Protein AF-A0A842RNV4-F1 (afdb_monomer)

Sequence (111 aa):
MTNVLFSVIFYFFVAELLRGILLQAFFWGLIDGLIGLFTYLRKKAFNLEKIKKILLINTYLDVVYVIIGIVLILIGFNLFLTGNGYGIIIQGLFLFVVDLLHYRHIKKSLI

Secondary structure (DSSP, 8-state):
-HHHHHHHHHHHHHHHHHHHHHHHHHHHHHHHHHHHHHHHHTTPPP-HHHHHHHHHHHHHHHHHHHHHHHHHHHS-SSHHHHHHHHHHHHHHHHHHHHHHHHHHHHHHHT-

Nearest PDB structures (foldseek):
  6h2f-assembly1_H  TM=3.276E-01  e=9.806E+00  Aeromonas hydrophila subsp. hydrophila AL09-71

Foldseek 3Di:
DVVVVVVVVVVVLCVLLVVLLVVLVVVVVVVVVVVVVVCVVVVDDDDLVVLLVVLVVLLVVLVVQLVVLVVQCVPPPDSSSVSNSVNSNVVSVVSNVVSVVSSVVSVVVVD

Structure (mmCIF, N/CA/C/O backbone):
data_AF-A0A842RNV4-F1
#
_entry.id   AF-A0A842RNV4-F1
#
loop_
_atom_site.group_PDB
_atom_site.id
_atom_site.type_symbol
_atom_site.label_atom_id
_atom_site.label_alt_id
_atom_site.label_comp_id
_atom_site.label_asym_id
_atom_site.label_entity_id
_atom_site.label_seq_id
_atom_site.pdbx_PDB_ins_code
_atom_site.Cartn_x
_atom_site.Cartn_y
_atom_site.Cartn_z
_atom_site.occupancy
_atom_site.B_iso_or_equiv
_atom_site.auth_seq_id
_atom_site.auth_comp_id
_atom_site.auth_asym_id
_atom_site.auth_atom_id
_atom_site.pdbx_PDB_model_num
ATOM 1 N N . MET A 1 1 ? 8.332 -7.564 -40.479 1.00 55.53 1 MET A N 1
ATOM 2 C CA . MET A 1 1 ? 9.341 -7.876 -39.434 1.00 55.53 1 MET A CA 1
ATOM 3 C C . MET A 1 1 ? 9.262 -6.950 -38.217 1.00 55.53 1 MET A C 1
ATOM 5 O O . MET A 1 1 ? 9.629 -7.388 -37.137 1.00 55.53 1 MET A O 1
ATOM 9 N N . THR A 1 2 ? 8.728 -5.728 -38.340 1.00 60.81 2 THR A N 1
ATOM 10 C CA . THR A 1 2 ? 8.526 -4.777 -37.224 1.00 60.81 2 THR A CA 1
ATOM 11 C C . THR A 1 2 ? 7.611 -5.300 -36.105 1.00 60.81 2 THR A C 1
ATOM 13 O O . THR A 1 2 ? 7.895 -5.062 -34.937 1.00 60.81 2 THR A O 1
ATOM 16 N N . ASN A 1 3 ? 6.579 -6.088 -36.430 1.00 74.50 3 ASN A N 1
ATOM 17 C CA . ASN A 1 3 ? 5.618 -6.577 -35.430 1.00 74.50 3 ASN A CA 1
ATOM 18 C C . ASN A 1 3 ? 6.193 -7.643 -34.481 1.00 74.50 3 ASN A C 1
ATOM 20 O O . ASN A 1 3 ? 5.881 -7.624 -33.300 1.00 74.50 3 ASN A O 1
ATOM 24 N N . VAL A 1 4 ? 7.062 -8.542 -34.960 1.00 80.12 4 VAL A N 1
ATOM 25 C CA . VAL A 1 4 ? 7.602 -9.642 -34.130 1.00 80.12 4 VAL A CA 1
ATOM 26 C C . VAL A 1 4 ? 8.584 -9.111 -33.085 1.00 80.12 4 VAL A C 1
ATOM 28 O O . VAL A 1 4 ? 8.500 -9.474 -31.917 1.00 80.12 4 VAL A O 1
ATOM 31 N N . LEU A 1 5 ? 9.475 -8.202 -33.487 1.00 79.38 5 LEU A N 1
ATOM 32 C CA . LEU A 1 5 ? 10.417 -7.540 -32.580 1.00 79.38 5 LEU A CA 1
ATOM 33 C C . LEU A 1 5 ? 9.685 -6.708 -31.519 1.00 79.38 5 LEU A C 1
ATOM 35 O O . LEU A 1 5 ? 10.017 -6.794 -30.338 1.00 79.38 5 LEU A O 1
ATOM 39 N N . PHE A 1 6 ? 8.645 -5.972 -31.925 1.00 81.56 6 PHE A N 1
ATOM 40 C CA . PHE A 1 6 ? 7.798 -5.217 -31.003 1.00 81.56 6 PHE A CA 1
ATOM 41 C C . PHE A 1 6 ? 7.089 -6.134 -29.997 1.00 81.56 6 PHE A C 1
ATOM 43 O O . PHE A 1 6 ? 7.114 -5.862 -28.800 1.00 81.56 6 PHE A O 1
ATOM 50 N N . SER A 1 7 ? 6.524 -7.256 -30.452 1.00 79.12 7 SER A N 1
ATOM 51 C CA . SER A 1 7 ? 5.866 -8.232 -29.577 1.00 79.12 7 SER A CA 1
ATOM 52 C C . SER A 1 7 ? 6.819 -8.869 -28.566 1.00 79.12 7 SER A C 1
ATOM 54 O O . SER A 1 7 ? 6.442 -9.037 -27.410 1.00 79.12 7 SER A O 1
ATOM 56 N N . VAL A 1 8 ? 8.051 -9.197 -28.965 1.00 79.81 8 VAL A N 1
ATOM 57 C CA . VAL A 1 8 ? 9.050 -9.787 -28.059 1.00 79.81 8 VAL A CA 1
ATOM 58 C C . VAL A 1 8 ? 9.483 -8.779 -26.992 1.00 79.81 8 VAL A C 1
ATOM 60 O O . VAL A 1 8 ? 9.483 -9.110 -25.809 1.00 79.81 8 VAL A O 1
ATOM 63 N N . ILE A 1 9 ? 9.787 -7.536 -27.378 1.00 78.31 9 ILE A N 1
ATOM 64 C CA . ILE A 1 9 ? 10.156 -6.473 -26.427 1.00 78.31 9 ILE A CA 1
ATOM 65 C C . ILE A 1 9 ? 8.999 -6.187 -25.462 1.00 78.31 9 ILE A C 1
ATOM 67 O O . ILE A 1 9 ? 9.206 -6.111 -24.251 1.00 78.31 9 ILE A O 1
ATOM 71 N N . PHE A 1 10 ? 7.772 -6.088 -25.979 1.00 82.12 10 PHE A N 1
ATOM 72 C CA . PHE A 1 10 ? 6.578 -5.877 -25.165 1.00 82.12 10 PHE A CA 1
ATOM 73 C C . PHE A 1 10 ? 6.341 -7.026 -24.175 1.00 82.12 10 PHE A C 1
ATOM 75 O O . PHE A 1 10 ? 6.015 -6.781 -23.016 1.00 82.12 10 PHE A O 1
ATOM 82 N N . TYR A 1 11 ? 6.567 -8.275 -24.591 1.00 84.31 11 TYR A N 1
ATOM 83 C CA . TYR A 1 11 ? 6.457 -9.439 -23.714 1.00 84.31 11 TYR A CA 1
ATOM 84 C C . TYR A 1 11 ? 7.427 -9.363 -22.528 1.00 84.31 11 TYR A C 1
ATOM 86 O O . TYR A 1 11 ? 7.001 -9.519 -21.384 1.00 84.31 11 TYR A O 1
ATOM 94 N N . PHE A 1 12 ? 8.711 -9.071 -22.773 1.00 80.50 12 PHE A N 1
ATOM 95 C CA . PHE A 1 12 ? 9.697 -8.922 -21.696 1.00 80.50 12 PHE A CA 1
ATOM 96 C C . PHE A 1 12 ? 9.375 -7.737 -20.777 1.00 80.50 12 PHE A C 1
ATOM 98 O O . PHE A 1 12 ? 9.471 -7.867 -19.558 1.00 80.50 12 PHE A O 1
ATOM 105 N N . PHE A 1 13 ? 8.915 -6.619 -21.344 1.00 80.94 13 PHE A N 1
ATOM 106 C CA . PHE A 1 13 ? 8.495 -5.445 -20.580 1.00 80.94 13 PHE A CA 1
ATOM 107 C C . PHE A 1 13 ? 7.363 -5.771 -19.600 1.00 80.94 13 PHE A C 1
ATOM 109 O O . PHE A 1 13 ? 7.450 -5.485 -18.405 1.00 80.94 13 PHE A O 1
ATOM 116 N N . VAL A 1 14 ? 6.307 -6.412 -20.105 1.00 80.00 14 VAL A N 1
ATOM 117 C CA . VAL A 1 14 ? 5.154 -6.823 -19.300 1.00 80.00 14 VAL A CA 1
ATOM 118 C C . VAL A 1 14 ? 5.567 -7.872 -18.270 1.00 80.00 14 VAL A C 1
ATOM 120 O O . VAL A 1 14 ? 5.124 -7.801 -17.127 1.00 80.00 14 VAL A O 1
ATOM 123 N N . ALA A 1 15 ? 6.449 -8.807 -18.628 1.00 86.56 15 ALA A N 1
ATOM 124 C CA . ALA A 1 15 ? 6.915 -9.846 -17.718 1.00 86.56 15 ALA A CA 1
ATOM 125 C C . ALA A 1 15 ? 7.658 -9.275 -16.498 1.00 86.56 15 ALA A C 1
ATOM 127 O O . ALA A 1 15 ? 7.388 -9.701 -15.374 1.00 86.56 15 ALA A O 1
ATOM 128 N N . GLU A 1 16 ? 8.557 -8.303 -16.682 1.00 89.31 16 GLU A N 1
ATOM 129 C CA . GLU A 1 16 ? 9.285 -7.689 -15.562 1.00 89.31 16 GLU A CA 1
ATOM 130 C C . GLU A 1 16 ? 8.393 -6.800 -14.693 1.00 89.31 16 GLU A C 1
ATOM 132 O O . GLU A 1 16 ? 8.458 -6.876 -13.461 1.00 89.31 16 GLU A O 1
ATOM 137 N N . LEU A 1 17 ? 7.522 -6.008 -15.325 1.00 90.44 17 LEU A N 1
ATOM 138 C CA . LEU A 1 17 ? 6.571 -5.148 -14.625 1.00 90.44 17 LEU A CA 1
ATOM 139 C C . LEU A 1 17 ? 5.604 -5.980 -13.769 1.00 90.44 17 LEU A C 1
ATOM 141 O O . LEU A 1 17 ? 5.461 -5.737 -12.569 1.00 90.44 17 LEU A O 1
ATOM 145 N N . LEU A 1 18 ? 4.982 -7.004 -14.368 1.00 91.94 18 LEU A N 1
ATOM 146 C CA . LEU A 1 18 ? 4.074 -7.911 -13.667 1.00 91.94 18 LEU A CA 1
ATOM 147 C C . LEU A 1 18 ? 4.795 -8.682 -12.570 1.00 91.94 18 LEU A C 1
ATOM 149 O O . LEU A 1 18 ? 4.229 -8.859 -11.497 1.00 91.94 18 LEU A O 1
ATOM 153 N N . ARG A 1 19 ? 6.042 -9.113 -12.789 1.00 92.00 19 ARG A N 1
ATOM 154 C CA . ARG A 1 19 ? 6.821 -9.794 -11.749 1.00 92.00 19 ARG A CA 1
ATOM 155 C C . ARG A 1 19 ? 6.987 -8.911 -10.509 1.00 92.00 19 ARG A C 1
ATOM 157 O O . ARG A 1 19 ? 6.844 -9.422 -9.402 1.00 92.00 19 ARG A O 1
ATOM 164 N N . GLY A 1 20 ? 7.248 -7.612 -10.677 1.00 91.19 20 GLY A N 1
ATOM 165 C CA . GLY A 1 20 ? 7.318 -6.662 -9.562 1.00 91.19 20 GLY A CA 1
ATOM 166 C C . GLY A 1 20 ? 5.989 -6.524 -8.812 1.00 91.19 20 GLY A C 1
ATOM 167 O O . GLY A 1 20 ? 5.955 -6.641 -7.588 1.00 91.19 20 GLY A O 1
ATOM 168 N N . ILE A 1 21 ? 4.885 -6.354 -9.547 1.00 93.62 21 ILE A N 1
ATOM 169 C CA . ILE A 1 21 ? 3.533 -6.233 -8.972 1.00 93.62 21 ILE A CA 1
ATOM 170 C C . ILE A 1 21 ? 3.138 -7.510 -8.214 1.00 93.62 21 ILE A C 1
ATOM 172 O O . ILE A 1 21 ? 2.669 -7.451 -7.078 1.00 93.62 21 ILE A O 1
ATOM 176 N N . LEU A 1 22 ? 3.336 -8.675 -8.831 1.00 94.06 22 LEU A N 1
ATOM 177 C CA . LEU A 1 22 ? 2.929 -9.965 -8.275 1.00 94.06 22 LEU A CA 1
ATOM 178 C C . LEU A 1 22 ? 3.758 -10.357 -7.052 1.00 94.06 22 LEU A C 1
ATOM 180 O O . LEU A 1 22 ? 3.206 -10.929 -6.116 1.00 94.06 22 LEU A O 1
ATOM 184 N N . LEU A 1 23 ? 5.056 -10.035 -7.025 1.00 93.88 23 LEU A N 1
ATOM 185 C CA . LEU A 1 23 ? 5.874 -10.265 -5.834 1.00 93.88 23 LEU A CA 1
ATOM 186 C C . LEU A 1 23 ? 5.411 -9.402 -4.659 1.00 93.88 23 LEU A C 1
ATOM 188 O O . LEU A 1 23 ? 5.300 -9.926 -3.553 1.00 93.88 23 LEU A O 1
ATOM 192 N N . GLN A 1 24 ? 5.075 -8.128 -4.892 1.00 93.00 24 GLN A N 1
ATOM 193 C CA . GLN A 1 24 ? 4.459 -7.287 -3.859 1.00 93.00 24 GLN A CA 1
ATOM 194 C C . GLN A 1 24 ? 3.165 -7.911 -3.332 1.00 93.00 24 GLN A C 1
ATOM 196 O O . GLN A 1 24 ? 3.030 -8.116 -2.127 1.00 93.00 24 GLN A O 1
ATOM 201 N N . ALA A 1 25 ? 2.250 -8.290 -4.228 1.00 93.75 25 ALA A N 1
ATOM 202 C CA . ALA A 1 25 ? 0.983 -8.905 -3.843 1.00 93.75 25 ALA A CA 1
ATOM 203 C C . ALA A 1 25 ? 1.181 -10.203 -3.038 1.00 93.75 25 ALA A C 1
ATOM 205 O O . ALA A 1 25 ? 0.496 -10.426 -2.041 1.00 93.75 25 ALA A O 1
ATOM 206 N N . PHE A 1 26 ? 2.141 -11.040 -3.437 1.00 95.94 26 PHE A N 1
ATOM 207 C CA . PHE A 1 26 ? 2.463 -12.279 -2.735 1.00 95.94 26 PHE A CA 1
ATOM 208 C C . PHE A 1 26 ? 2.992 -12.023 -1.320 1.00 95.94 26 PHE A C 1
ATOM 210 O O . PHE A 1 26 ? 2.490 -12.618 -0.367 1.00 95.94 26 PHE A O 1
ATOM 217 N N . PHE A 1 27 ? 3.985 -11.141 -1.164 1.00 95.19 27 PHE A N 1
ATOM 218 C CA . PHE A 1 27 ? 4.586 -10.884 0.146 1.00 95.19 27 PHE A CA 1
ATOM 219 C C . PHE A 1 27 ? 3.606 -10.224 1.111 1.00 95.19 27 PHE A C 1
ATOM 221 O O . PHE A 1 27 ? 3.532 -10.640 2.266 1.00 95.19 27 PHE A O 1
ATOM 228 N N . TRP A 1 28 ? 2.814 -9.259 0.650 1.0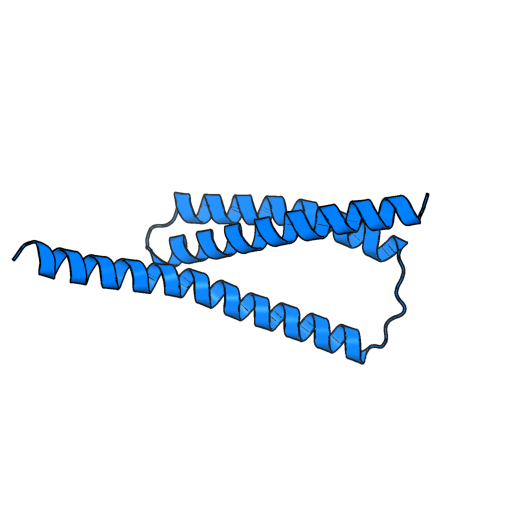0 94.06 28 TRP A N 1
ATOM 229 C CA . TRP A 1 28 ? 1.788 -8.651 1.493 1.00 94.06 28 TRP A CA 1
ATOM 230 C C . TRP A 1 28 ? 0.675 -9.624 1.851 1.00 94.06 28 TRP A C 1
ATOM 232 O O . TRP A 1 28 ? 0.345 -9.741 3.026 1.00 94.06 28 TRP A O 1
ATOM 242 N N . GLY A 1 29 ? 0.186 -10.417 0.893 1.00 94.25 29 GLY A N 1
ATOM 243 C CA . GLY A 1 29 ? -0.791 -11.468 1.180 1.00 94.25 29 GLY A CA 1
ATOM 244 C C . GLY A 1 29 ? -0.277 -12.491 2.200 1.00 94.25 29 GLY A C 1
ATOM 245 O O . GLY A 1 29 ? -1.024 -12.928 3.076 1.00 94.25 29 GLY A O 1
ATOM 246 N N . LEU A 1 30 ? 1.013 -12.835 2.139 1.00 96.75 30 LEU A N 1
ATOM 247 C CA . LEU A 1 30 ? 1.654 -13.699 3.129 1.00 96.75 30 LEU A CA 1
ATOM 248 C C . LEU A 1 30 ? 1.705 -13.035 4.514 1.00 96.75 30 LEU A C 1
ATOM 250 O O . LEU A 1 30 ? 1.334 -13.666 5.502 1.00 96.75 30 LEU A O 1
ATOM 254 N N . ILE A 1 31 ? 2.141 -11.774 4.594 1.00 95.25 31 ILE A N 1
ATOM 255 C CA . ILE A 1 31 ? 2.216 -11.011 5.850 1.00 95.25 31 ILE A CA 1
ATOM 256 C C . ILE A 1 31 ? 0.828 -10.882 6.484 1.00 95.25 31 ILE A C 1
ATOM 258 O O . ILE A 1 31 ? 0.657 -11.214 7.659 1.00 95.25 31 ILE A O 1
ATOM 262 N N . ASP A 1 32 ? -0.171 -10.473 5.707 1.00 92.44 32 ASP A N 1
ATOM 263 C CA . ASP A 1 32 ? -1.546 -10.296 6.170 1.00 92.44 32 ASP A CA 1
ATOM 264 C C . ASP A 1 32 ? -2.151 -11.624 6.632 1.00 92.44 32 ASP A C 1
ATOM 266 O O . ASP A 1 32 ? -2.781 -11.693 7.690 1.00 92.44 32 ASP A O 1
ATOM 270 N N . GLY A 1 33 ? -1.890 -12.710 5.897 1.00 95.75 33 GLY A N 1
ATOM 271 C CA . GLY A 1 33 ? -2.286 -14.060 6.290 1.00 95.75 33 GLY A CA 1
ATOM 272 C C . GLY A 1 33 ? -1.692 -14.477 7.638 1.00 95.75 33 GLY A C 1
ATOM 273 O O . GLY A 1 33 ? -2.408 -15.001 8.497 1.00 95.75 33 GLY A O 1
ATOM 274 N N . LEU A 1 34 ? -0.406 -14.196 7.870 1.00 96.50 34 LEU A N 1
ATOM 275 C CA . LEU A 1 34 ? 0.264 -14.485 9.142 1.00 96.50 34 LEU A CA 1
ATOM 276 C C . LEU A 1 34 ? -0.291 -13.634 10.294 1.00 96.50 34 LEU A C 1
ATOM 278 O O . LEU A 1 34 ? -0.552 -14.168 11.376 1.00 96.50 34 LEU A O 1
ATOM 282 N N . ILE A 1 35 ? -0.515 -12.334 10.073 1.00 92.19 35 ILE A N 1
ATOM 283 C CA . ILE A 1 35 ? -1.114 -11.430 11.068 1.00 92.19 35 ILE A CA 1
ATOM 284 C C . ILE A 1 35 ? -2.538 -11.882 11.417 1.00 92.19 35 ILE A C 1
ATOM 286 O O . ILE A 1 35 ? -2.900 -11.933 12.600 1.00 92.19 35 ILE A O 1
ATOM 290 N N . GLY A 1 36 ? -3.334 -12.250 10.412 1.00 91.12 36 GLY A N 1
ATOM 291 C CA . GLY A 1 36 ? -4.694 -12.754 10.579 1.00 91.12 36 GLY A CA 1
ATOM 292 C C . GLY A 1 36 ? -4.729 -14.056 11.377 1.00 91.12 36 GLY A C 1
ATOM 293 O O . GLY A 1 36 ? -5.442 -14.144 12.380 1.00 91.12 36 GLY A O 1
ATOM 294 N N . LEU A 1 37 ? -3.895 -15.032 11.004 1.00 94.50 37 LEU A N 1
ATOM 295 C CA . LEU A 1 37 ? -3.781 -16.312 11.706 1.00 94.50 37 LEU A CA 1
ATOM 296 C C . LEU A 1 37 ? -3.379 -16.114 13.170 1.00 94.50 37 LEU A C 1
ATOM 298 O O . LEU A 1 37 ? -4.013 -16.649 14.077 1.00 94.50 37 LEU A O 1
ATOM 302 N N . PHE A 1 38 ? -2.355 -15.306 13.423 1.00 93.00 38 PHE A N 1
ATOM 303 C CA . PHE A 1 38 ? -1.902 -15.022 14.778 1.00 93.00 38 PHE A CA 1
ATOM 304 C C . PHE A 1 38 ? -2.975 -14.332 15.626 1.00 93.00 38 PHE A C 1
ATOM 306 O O . PHE A 1 38 ? -3.172 -14.676 16.794 1.00 93.00 38 PHE A O 1
ATOM 313 N N . THR A 1 39 ? -3.691 -13.370 15.042 1.00 88.75 39 THR A N 1
ATOM 314 C CA . THR A 1 39 ? -4.791 -12.672 15.715 1.00 88.75 39 THR A CA 1
ATOM 315 C C . THR A 1 39 ? -5.924 -13.635 16.068 1.00 88.75 39 THR A C 1
ATOM 317 O O . THR A 1 39 ? -6.413 -13.602 17.200 1.00 88.75 39 THR A O 1
ATOM 320 N N . TYR A 1 40 ? -6.284 -14.529 15.143 1.00 90.00 40 TYR A N 1
ATOM 321 C CA . TYR A 1 40 ? -7.285 -15.573 15.355 1.00 90.00 40 TYR A CA 1
ATOM 322 C C . TYR A 1 40 ? -6.890 -16.521 16.496 1.00 90.00 40 TYR A C 1
ATOM 324 O O . TYR A 1 40 ? -7.663 -16.727 17.434 1.00 90.00 40 TYR A O 1
ATOM 332 N N . LEU A 1 41 ? -5.653 -17.026 16.479 1.00 94.19 41 LEU A N 1
ATOM 333 C CA . LEU A 1 41 ? -5.149 -17.954 17.496 1.00 94.19 41 LEU A CA 1
ATOM 334 C C . LEU A 1 41 ? -5.091 -17.330 18.897 1.00 94.19 41 LEU A C 1
ATOM 336 O O . LEU A 1 41 ? -5.335 -18.016 19.888 1.00 94.19 41 LEU A O 1
ATOM 340 N N . ARG A 1 42 ? -4.814 -16.025 19.004 1.00 89.75 42 ARG A N 1
ATOM 341 C CA . ARG A 1 42 ? -4.751 -15.328 20.299 1.00 89.75 42 ARG A CA 1
ATOM 342 C C . ARG A 1 42 ? -6.113 -15.009 20.926 1.00 89.75 42 ARG A C 1
ATOM 344 O O . ARG A 1 42 ? -6.115 -14.498 22.045 1.00 89.75 42 ARG A O 1
ATOM 351 N N . LYS A 1 43 ? -7.245 -15.255 20.242 1.00 83.12 43 LYS A N 1
ATOM 352 C CA . LYS A 1 43 ? -8.617 -14.942 20.717 1.00 83.12 43 LYS A CA 1
ATOM 353 C C . LYS A 1 43 ? -8.731 -13.561 21.380 1.00 83.12 43 LYS A C 1
ATOM 355 O O . LYS A 1 43 ? -9.371 -13.391 22.417 1.00 83.12 43 LYS A O 1
ATOM 360 N N . LYS A 1 44 ? -8.034 -12.569 20.827 1.00 76.88 44 LYS A N 1
ATOM 361 C CA . LYS A 1 44 ? -7.883 -11.265 21.472 1.00 76.88 44 LYS A CA 1
ATOM 362 C C . LYS A 1 44 ? -9.235 -10.555 21.520 1.00 76.88 44 LYS A C 1
ATOM 364 O O . LYS A 1 44 ? -9.887 -10.414 20.489 1.00 76.88 44 LYS A O 1
ATOM 369 N N . ALA A 1 45 ? -9.629 -10.080 22.700 1.00 77.06 45 ALA A N 1
ATOM 370 C CA . ALA A 1 45 ? -10.848 -9.294 22.846 1.00 77.06 45 ALA A CA 1
ATOM 371 C C . ALA A 1 45 ? -10.775 -8.033 21.968 1.00 77.06 45 ALA A C 1
ATOM 373 O O . ALA A 1 45 ? -9.793 -7.280 22.010 1.00 77.06 45 ALA A O 1
ATOM 374 N N . PHE A 1 46 ? -11.814 -7.820 21.162 1.00 80.44 46 PHE A N 1
ATOM 375 C CA . PHE A 1 46 ? -11.934 -6.653 20.299 1.00 80.44 46 PHE A CA 1
ATOM 376 C C . PHE A 1 46 ? -12.233 -5.417 21.152 1.00 80.44 46 PHE A C 1
ATOM 378 O O . PHE A 1 46 ? -13.248 -5.352 21.838 1.00 80.44 46 PHE A O 1
ATOM 385 N N . ASN A 1 47 ? -11.345 -4.423 21.104 1.00 88.31 47 ASN A N 1
ATOM 386 C CA . ASN A 1 47 ? -11.567 -3.117 21.718 1.00 88.31 47 ASN A CA 1
ATOM 387 C C . ASN A 1 47 ? -11.751 -2.079 20.604 1.00 88.31 47 ASN A C 1
ATOM 389 O O . ASN A 1 47 ? -10.798 -1.752 19.891 1.00 88.31 47 ASN A O 1
ATOM 393 N N . LEU A 1 48 ? -12.976 -1.571 20.468 1.00 86.81 48 LEU A N 1
ATOM 394 C CA . LEU A 1 48 ? -13.365 -0.658 19.392 1.00 86.81 48 LEU A CA 1
ATOM 395 C C . LEU A 1 48 ? -12.587 0.666 19.419 1.00 86.81 48 LEU A C 1
ATOM 397 O O . LEU A 1 48 ? -12.192 1.160 18.364 1.00 86.81 48 LEU A O 1
ATOM 401 N N . GLU A 1 49 ? -12.294 1.225 20.596 1.00 89.94 49 GLU A N 1
ATOM 402 C CA . GLU A 1 49 ? -11.503 2.459 20.694 1.00 89.94 49 GLU A CA 1
ATOM 403 C C . GLU A 1 49 ? -10.065 2.266 20.218 1.00 89.94 49 GLU A C 1
ATOM 405 O O . GLU A 1 49 ? -9.506 3.129 19.533 1.00 89.94 49 GLU A O 1
ATOM 410 N N . LYS A 1 50 ? -9.462 1.123 20.562 1.00 89.75 50 LYS A N 1
ATOM 411 C CA . LYS A 1 50 ? -8.114 0.774 20.114 1.00 89.75 50 LYS A CA 1
ATOM 412 C C . LYS A 1 50 ? -8.077 0.578 18.602 1.00 89.75 50 LYS A C 1
ATOM 414 O O . LYS A 1 50 ? -7.175 1.100 17.955 1.00 89.75 50 LYS A O 1
ATOM 419 N N . ILE A 1 51 ? -9.064 -0.119 18.042 1.00 90.19 51 ILE A N 1
ATOM 420 C CA . ILE A 1 51 ? -9.171 -0.352 16.595 1.00 90.19 51 ILE A CA 1
ATOM 421 C C . ILE A 1 51 ? -9.362 0.968 15.850 1.00 90.19 51 ILE A C 1
ATOM 423 O O . ILE A 1 51 ? -8.658 1.216 14.879 1.00 90.19 51 ILE A O 1
ATOM 427 N N . LYS A 1 52 ? -10.217 1.869 16.354 1.00 92.38 52 LYS A N 1
ATOM 428 C CA . LYS A 1 52 ? -10.382 3.218 15.793 1.00 92.38 52 LYS A CA 1
ATOM 429 C C . LYS A 1 52 ? -9.048 3.964 15.687 1.00 92.38 52 LYS A C 1
ATOM 431 O O . LYS A 1 52 ? -8.785 4.596 14.669 1.00 92.38 52 LYS A O 1
ATOM 436 N N . LYS A 1 53 ? -8.211 3.914 16.731 1.00 92.19 53 LYS A N 1
ATOM 437 C CA . LYS A 1 53 ? -6.885 4.557 16.712 1.00 92.19 53 LYS A CA 1
ATOM 438 C C . LYS A 1 53 ? -5.954 3.911 15.684 1.00 92.19 53 LYS A C 1
ATOM 440 O O . LYS A 1 53 ? -5.266 4.637 14.979 1.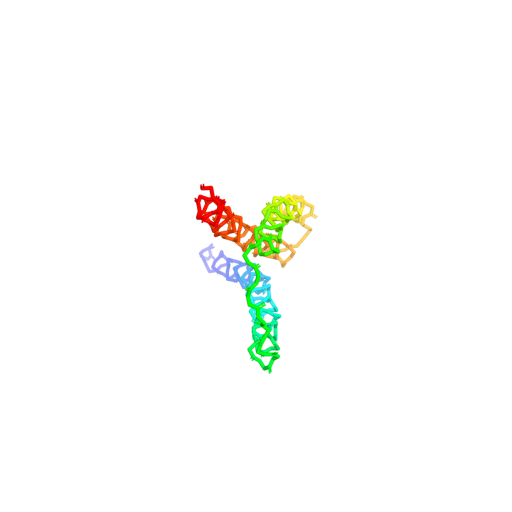00 92.19 53 LYS A O 1
ATOM 445 N N . ILE A 1 54 ? -5.957 2.580 15.587 1.00 92.06 54 ILE A N 1
ATOM 446 C CA . ILE A 1 54 ? -5.132 1.843 14.616 1.00 92.06 54 ILE A CA 1
ATOM 447 C C . ILE A 1 54 ? -5.532 2.202 13.181 1.00 92.06 54 ILE A C 1
ATOM 449 O O . ILE A 1 54 ? -4.664 2.585 12.408 1.00 92.06 54 ILE A O 1
ATOM 453 N N . LEU A 1 55 ? -6.828 2.176 12.851 1.00 92.25 55 LEU A N 1
ATOM 454 C CA . LEU A 1 55 ? -7.318 2.514 11.507 1.00 92.25 55 LEU A CA 1
ATOM 455 C C . LEU A 1 55 ? -6.954 3.944 11.095 1.00 92.25 55 LEU A C 1
ATOM 457 O O . LEU A 1 55 ? -6.605 4.187 9.945 1.00 92.25 55 LEU A O 1
ATOM 461 N N . LEU A 1 56 ? -6.992 4.894 12.037 1.00 93.00 56 LEU A N 1
ATOM 462 C CA . LEU A 1 56 ? -6.578 6.268 11.759 1.00 93.00 56 LEU A CA 1
ATOM 463 C C . LEU A 1 56 ? -5.085 6.350 11.424 1.00 93.00 56 LEU A C 1
ATOM 465 O O . LEU A 1 56 ? -4.711 7.033 10.478 1.00 93.00 56 LEU A O 1
ATOM 469 N N . ILE A 1 57 ? -4.240 5.660 12.197 1.00 94.31 57 ILE A N 1
ATOM 470 C CA . ILE A 1 57 ? -2.794 5.615 11.948 1.00 94.31 57 ILE A CA 1
ATOM 471 C C . ILE A 1 57 ? -2.515 4.969 10.588 1.00 94.31 57 ILE A C 1
ATOM 473 O O . ILE A 1 57 ? -1.759 5.540 9.807 1.00 94.31 57 ILE A O 1
ATOM 477 N N . ASN A 1 58 ? -3.158 3.840 10.283 1.00 93.19 58 ASN A N 1
ATOM 478 C CA . ASN A 1 58 ? -3.007 3.175 8.992 1.00 93.19 58 ASN A CA 1
ATOM 479 C C . ASN A 1 58 ? -3.422 4.074 7.831 1.00 93.19 58 ASN A C 1
ATOM 481 O O . ASN A 1 58 ? -2.650 4.224 6.899 1.00 93.19 58 ASN A O 1
ATOM 485 N N . THR A 1 59 ? -4.550 4.780 7.945 1.00 92.12 59 THR A N 1
ATOM 486 C CA . THR A 1 59 ? -5.002 5.714 6.901 1.00 92.12 59 THR A CA 1
ATOM 487 C C . THR A 1 59 ? -3.914 6.742 6.547 1.00 92.12 59 THR A C 1
ATOM 489 O O . THR A 1 59 ? -3.737 7.088 5.381 1.00 92.12 59 THR A O 1
ATOM 492 N N . TYR A 1 60 ? -3.154 7.239 7.533 1.00 94.06 60 TYR A N 1
ATOM 493 C CA . TYR A 1 60 ? -2.016 8.129 7.270 1.00 94.06 60 TYR A CA 1
ATOM 494 C C . TYR A 1 60 ? -0.809 7.394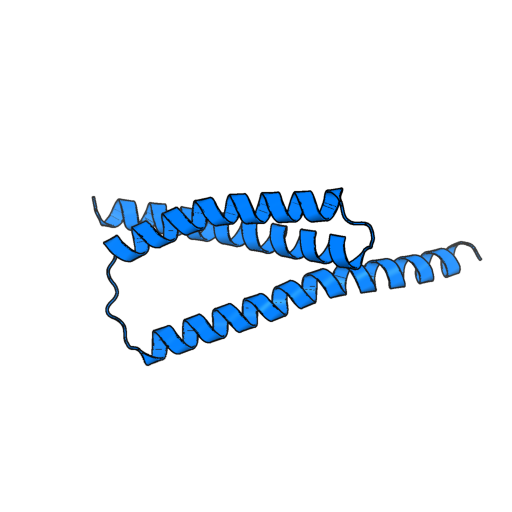 6.676 1.00 94.06 60 TYR A C 1
ATOM 496 O O . TYR A 1 60 ? -0.144 7.937 5.794 1.00 94.06 60 TYR A O 1
ATOM 504 N N . LEU A 1 61 ? -0.522 6.175 7.139 1.00 94.06 61 LEU A N 1
ATOM 505 C CA . LEU A 1 61 ? 0.540 5.339 6.578 1.00 94.06 61 LEU A CA 1
ATOM 506 C C . LEU A 1 61 ? 0.265 4.982 5.113 1.00 94.06 61 LEU A C 1
ATOM 508 O O . LEU A 1 61 ? 1.190 5.015 4.311 1.00 94.06 61 LEU A O 1
ATOM 512 N N . ASP A 1 62 ? -0.986 4.738 4.734 1.00 93.44 62 ASP A N 1
ATOM 513 C CA . ASP A 1 62 ? -1.386 4.426 3.360 1.00 93.44 62 ASP A CA 1
ATOM 514 C C . ASP A 1 62 ? -1.076 5.572 2.395 1.00 93.44 62 ASP A C 1
ATOM 516 O O . ASP A 1 62 ? -0.580 5.347 1.290 1.00 93.44 62 ASP A O 1
ATOM 520 N N . VAL A 1 63 ? -1.257 6.822 2.834 1.00 94.88 63 VAL A N 1
ATOM 521 C CA . VAL A 1 63 ? -0.829 7.999 2.061 1.00 94.88 63 VAL A CA 1
ATOM 522 C C . VAL A 1 63 ? 0.687 7.989 1.857 1.00 94.88 63 VAL A C 1
ATOM 524 O O . VAL A 1 63 ? 1.164 8.244 0.751 1.00 94.88 63 VAL A O 1
ATOM 527 N N . VAL A 1 64 ? 1.455 7.655 2.899 1.00 95.62 64 VAL A N 1
ATOM 528 C CA . VAL A 1 64 ? 2.916 7.528 2.802 1.00 95.62 64 VAL A CA 1
ATOM 529 C C . VAL A 1 64 ? 3.304 6.394 1.849 1.00 95.62 64 VAL A C 1
ATOM 531 O O . VAL A 1 64 ? 4.187 6.594 1.018 1.00 95.62 64 VAL A O 1
ATOM 534 N N . TYR A 1 65 ? 2.626 5.243 1.895 1.00 93.81 65 TYR A N 1
ATOM 535 C CA . TYR A 1 65 ? 2.861 4.135 0.965 1.00 93.81 65 TYR A CA 1
ATOM 536 C C . TYR A 1 65 ? 2.626 4.554 -0.486 1.00 93.81 65 TYR A C 1
ATOM 538 O O . TYR A 1 65 ? 3.480 4.304 -1.335 1.00 93.81 65 TYR A O 1
ATOM 546 N N . VAL A 1 66 ? 1.532 5.262 -0.776 1.00 95.75 66 VAL A N 1
ATOM 547 C CA . VAL A 1 66 ? 1.261 5.775 -2.127 1.00 95.75 66 VAL A CA 1
ATOM 548 C C . VAL A 1 66 ? 2.359 6.738 -2.583 1.00 95.75 66 VAL A C 1
ATOM 550 O O . VAL A 1 66 ? 2.843 6.614 -3.707 1.00 95.75 66 VAL A O 1
ATOM 553 N N . ILE A 1 67 ? 2.813 7.647 -1.714 1.00 96.88 67 ILE A N 1
ATOM 554 C CA . ILE A 1 67 ? 3.929 8.555 -2.025 1.00 96.88 67 ILE A CA 1
ATOM 555 C C . ILE A 1 67 ? 5.206 7.761 -2.329 1.00 96.88 67 ILE A C 1
ATOM 557 O O . ILE A 1 67 ? 5.867 8.041 -3.326 1.00 96.88 67 ILE A O 1
ATOM 561 N N . ILE A 1 68 ? 5.537 6.747 -1.525 1.00 95.00 68 ILE A N 1
ATOM 562 C CA . ILE A 1 68 ? 6.700 5.877 -1.759 1.00 95.00 68 ILE A CA 1
ATOM 563 C C . ILE A 1 68 ? 6.577 5.162 -3.106 1.00 95.00 68 ILE A C 1
ATOM 565 O O . ILE A 1 68 ? 7.544 5.119 -3.864 1.00 95.00 68 ILE A O 1
ATOM 569 N N . GLY A 1 69 ? 5.398 4.636 -3.435 1.00 95.12 69 GLY A N 1
ATOM 570 C CA . GLY A 1 69 ? 5.151 3.989 -4.718 1.00 95.12 69 GLY A CA 1
ATOM 571 C C . GLY A 1 69 ? 5.321 4.946 -5.903 1.00 95.12 69 GLY A C 1
ATOM 572 O O . GLY A 1 69 ? 5.956 4.584 -6.891 1.00 95.12 69 GLY A O 1
ATOM 573 N N . ILE A 1 70 ? 4.847 6.193 -5.782 1.00 96.25 70 ILE A N 1
ATOM 574 C CA . ILE A 1 70 ? 5.062 7.244 -6.791 1.00 96.25 70 ILE A CA 1
ATOM 575 C C . ILE A 1 70 ? 6.555 7.542 -6.934 1.00 96.25 70 ILE A C 1
ATOM 577 O O . ILE A 1 70 ? 7.069 7.564 -8.050 1.00 96.25 70 ILE A O 1
ATOM 581 N N . VAL A 1 71 ? 7.267 7.726 -5.819 1.00 95.38 71 VAL A N 1
ATOM 582 C CA . VAL A 1 71 ? 8.716 7.963 -5.828 1.00 95.38 71 VAL A CA 1
ATOM 583 C C . VAL A 1 71 ? 9.437 6.812 -6.524 1.00 95.38 71 VAL A C 1
ATOM 585 O O . VAL A 1 71 ? 10.247 7.077 -7.403 1.00 95.38 71 VAL A O 1
ATOM 588 N N . LEU A 1 72 ? 9.102 5.555 -6.213 1.00 93.06 72 LEU A N 1
ATOM 589 C CA . LEU A 1 72 ? 9.688 4.367 -6.845 1.00 93.06 72 LEU A CA 1
ATOM 590 C C . LEU A 1 72 ? 9.454 4.306 -8.356 1.00 93.06 72 LEU A C 1
ATOM 592 O O . LEU A 1 72 ? 10.335 3.857 -9.085 1.00 93.06 72 LEU A O 1
ATOM 596 N N . ILE A 1 73 ? 8.299 4.770 -8.835 1.00 94.12 73 ILE A N 1
ATOM 597 C CA . ILE A 1 73 ? 8.030 4.887 -10.272 1.00 94.12 73 ILE A CA 1
ATOM 598 C C . ILE A 1 73 ? 8.899 5.986 -10.893 1.00 94.12 73 ILE A C 1
ATOM 600 O O . ILE A 1 73 ? 9.481 5.762 -11.950 1.00 94.12 73 ILE A O 1
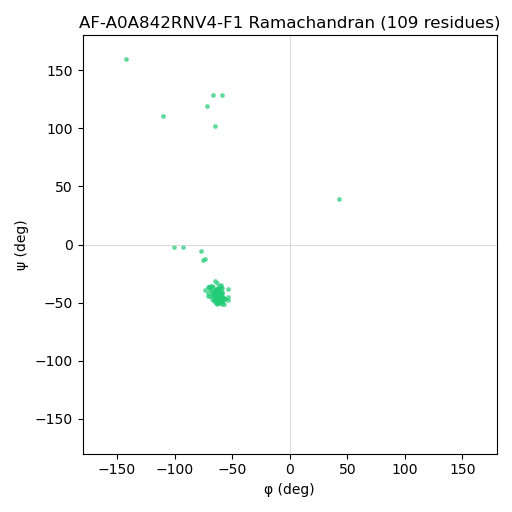ATOM 604 N N . LEU A 1 74 ? 9.020 7.146 -10.239 1.00 93.88 74 LEU A N 1
ATOM 605 C CA . LEU A 1 74 ? 9.771 8.297 -10.755 1.00 93.88 74 LEU A CA 1
ATOM 606 C C . LEU A 1 74 ? 11.290 8.073 -10.773 1.00 93.88 74 LEU A C 1
ATOM 608 O O . LEU A 1 74 ? 11.958 8.529 -11.696 1.00 93.88 74 LEU A O 1
ATOM 612 N N . ILE A 1 75 ? 11.836 7.376 -9.773 1.00 92.88 75 ILE A N 1
ATOM 613 C CA . ILE A 1 75 ? 13.272 7.046 -9.690 1.00 92.88 75 ILE A CA 1
ATOM 614 C C . ILE A 1 75 ? 13.603 5.680 -10.307 1.00 92.88 75 ILE A C 1
ATOM 616 O O . ILE A 1 75 ? 14.755 5.252 -10.283 1.00 92.88 75 ILE A O 1
ATOM 620 N N . GLY A 1 76 ? 12.595 4.957 -10.795 1.00 82.19 76 GLY A N 1
ATOM 621 C CA . GLY A 1 76 ? 12.718 3.576 -11.238 1.00 82.19 76 GLY A CA 1
ATOM 622 C C . GLY A 1 76 ? 13.627 3.433 -12.454 1.00 82.19 76 GLY A C 1
ATOM 623 O O . GLY A 1 76 ? 13.202 3.676 -13.576 1.00 82.19 76 GLY A O 1
ATOM 624 N N . PHE A 1 77 ? 14.867 2.982 -12.247 1.00 82.44 77 PHE A N 1
ATOM 625 C CA . PHE A 1 77 ? 15.817 2.740 -13.343 1.00 82.44 77 PHE A CA 1
ATOM 626 C C . PHE A 1 77 ? 15.528 1.456 -14.138 1.00 82.44 77 PHE A C 1
ATOM 628 O O . PHE A 1 77 ? 16.115 1.247 -15.198 1.00 82.44 77 PHE A O 1
ATOM 635 N N . ASN A 1 78 ? 14.658 0.575 -13.629 1.00 87.69 78 ASN A N 1
ATOM 636 C CA . ASN A 1 78 ? 14.252 -0.653 -14.307 1.00 87.69 78 ASN A CA 1
ATOM 637 C C . ASN A 1 78 ? 12.765 -0.969 -14.092 1.00 87.69 78 ASN A C 1
ATOM 639 O O . ASN A 1 78 ? 12.130 -0.512 -13.138 1.00 87.69 78 ASN A O 1
ATOM 643 N N . LEU A 1 79 ? 12.231 -1.799 -14.987 1.00 89.56 79 LEU A N 1
ATOM 644 C CA . LEU A 1 79 ? 10.813 -2.154 -15.055 1.00 89.56 79 LEU A CA 1
ATOM 645 C C . LEU A 1 79 ? 10.325 -2.927 -13.840 1.00 89.56 79 LEU A C 1
ATOM 647 O O . LEU A 1 79 ? 9.180 -2.772 -13.418 1.00 89.56 79 LEU A O 1
ATOM 651 N N . PHE A 1 80 ? 11.208 -3.721 -13.245 1.00 90.31 80 PHE A N 1
ATOM 652 C CA . PHE A 1 80 ? 10.923 -4.435 -12.015 1.00 90.31 80 PHE A CA 1
ATOM 653 C C . PHE A 1 80 ? 10.627 -3.482 -10.846 1.00 90.31 80 PHE A C 1
ATOM 655 O O . PHE A 1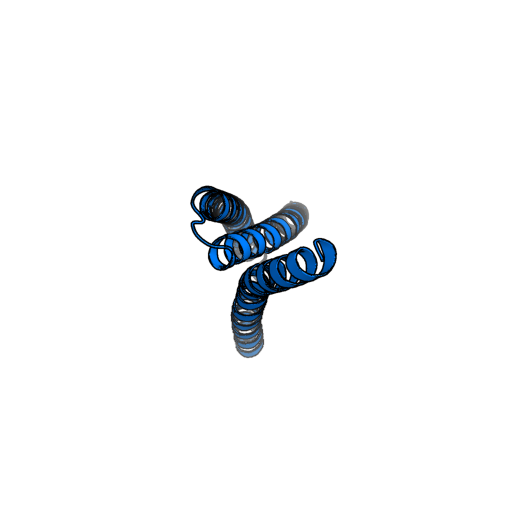 80 ? 9.646 -3.671 -10.121 1.00 90.31 80 PHE A O 1
ATOM 662 N N . LEU A 1 81 ? 11.440 -2.437 -10.666 1.00 92.12 81 LEU A N 1
ATOM 663 C CA . LEU A 1 81 ? 11.272 -1.449 -9.600 1.00 92.12 81 LEU A CA 1
ATOM 664 C C . LEU A 1 81 ? 10.019 -0.595 -9.830 1.00 92.12 81 LEU A C 1
ATOM 666 O O . LEU A 1 81 ? 9.246 -0.375 -8.898 1.00 92.12 81 LEU A O 1
ATOM 670 N N . THR A 1 82 ? 9.758 -0.213 -11.082 1.00 93.62 82 THR A N 1
ATOM 671 C CA . THR A 1 82 ? 8.506 0.445 -11.477 1.00 93.62 82 THR A CA 1
ATOM 672 C C . THR A 1 82 ? 7.290 -0.442 -11.181 1.00 93.62 82 THR A C 1
ATOM 674 O O . THR A 1 82 ? 6.295 0.038 -10.640 1.00 93.62 82 THR A O 1
ATOM 677 N N . GLY A 1 83 ? 7.373 -1.747 -11.462 1.00 92.31 83 GLY A N 1
ATOM 678 C CA . GLY A 1 83 ? 6.330 -2.723 -11.138 1.00 92.31 83 GLY A CA 1
ATOM 679 C C . GLY A 1 83 ? 6.062 -2.827 -9.635 1.00 92.31 83 GLY A C 1
ATOM 680 O O . GLY A 1 83 ? 4.909 -2.841 -9.212 1.00 92.31 83 GLY A O 1
ATOM 681 N N . ASN A 1 84 ? 7.110 -2.813 -8.807 1.00 94.25 84 ASN A N 1
ATOM 682 C CA . ASN A 1 84 ? 6.959 -2.742 -7.349 1.00 94.25 84 ASN A CA 1
ATOM 683 C C . ASN A 1 84 ? 6.261 -1.446 -6.913 1.00 94.25 84 ASN A C 1
ATOM 685 O O . ASN A 1 84 ? 5.366 -1.494 -6.073 1.00 94.25 84 ASN A O 1
ATOM 689 N N . GLY A 1 85 ? 6.632 -0.307 -7.507 1.00 94.94 85 GLY A N 1
ATOM 690 C CA . GLY A 1 85 ? 5.978 0.977 -7.256 1.00 94.94 85 GLY A CA 1
ATOM 691 C C . GLY A 1 85 ? 4.477 0.929 -7.549 1.00 94.94 85 GLY A C 1
ATOM 692 O O . GLY A 1 85 ? 3.678 1.312 -6.697 1.00 94.94 85 GLY A O 1
ATOM 693 N N . TYR A 1 86 ? 4.075 0.361 -8.692 1.00 96.12 86 TYR A N 1
ATOM 694 C CA . TYR A 1 86 ? 2.658 0.133 -8.998 1.00 96.12 86 TYR A CA 1
ATOM 695 C C . TYR A 1 86 ? 1.977 -0.791 -7.987 1.00 96.12 86 TYR A C 1
ATOM 697 O O . TYR A 1 86 ? 0.874 -0.481 -7.544 1.00 96.12 86 TYR A O 1
ATOM 705 N 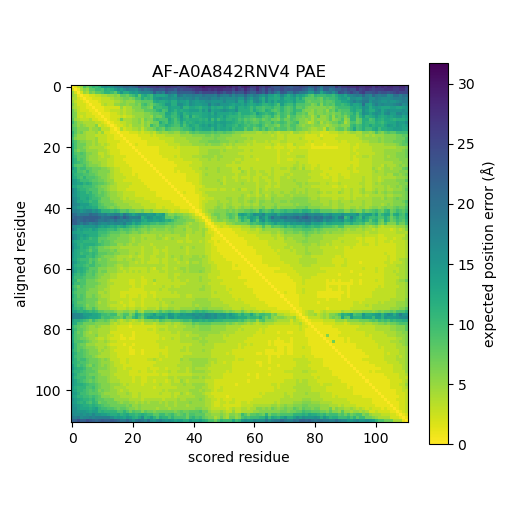N . GLY A 1 87 ? 2.627 -1.891 -7.595 1.00 95.12 87 GLY A N 1
ATOM 706 C CA . GLY A 1 87 ? 2.104 -2.799 -6.571 1.00 95.12 87 GLY A CA 1
ATOM 707 C C . GLY A 1 87 ? 1.807 -2.075 -5.254 1.00 95.12 87 GLY A C 1
ATOM 708 O O . GLY A 1 87 ? 0.704 -2.195 -4.724 1.00 95.12 87 GLY A O 1
ATOM 709 N N . ILE A 1 88 ? 2.751 -1.252 -4.785 1.00 95.94 88 ILE A N 1
ATOM 710 C CA . ILE A 1 88 ? 2.612 -0.452 -3.560 1.00 95.94 88 ILE A CA 1
ATOM 711 C C . ILE A 1 88 ? 1.485 0.580 -3.692 1.00 95.94 88 ILE A C 1
ATOM 713 O O . ILE A 1 88 ? 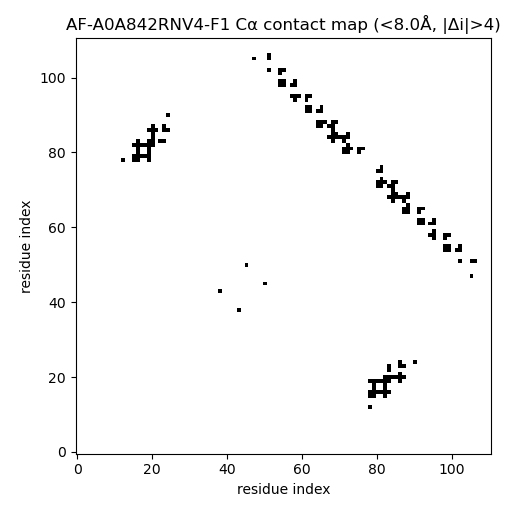0.699 0.734 -2.762 1.00 95.94 88 ILE A O 1
ATOM 717 N N . ILE A 1 89 ? 1.366 1.272 -4.833 1.00 96.81 89 ILE A N 1
ATOM 718 C CA . ILE A 1 89 ? 0.282 2.246 -5.051 1.00 96.81 89 ILE A CA 1
ATOM 719 C C . ILE A 1 89 ? -1.080 1.554 -5.030 1.00 96.81 89 ILE A C 1
ATOM 721 O O . ILE A 1 89 ? -1.985 2.022 -4.346 1.00 96.81 89 ILE A O 1
ATOM 725 N N . ILE A 1 90 ? -1.236 0.456 -5.777 1.00 95.00 90 ILE A N 1
ATOM 726 C CA . ILE A 1 90 ? -2.509 -0.269 -5.877 1.00 95.00 90 ILE A CA 1
ATOM 727 C C . ILE A 1 90 ? -2.947 -0.745 -4.490 1.00 95.00 90 ILE A C 1
ATOM 729 O O . ILE A 1 90 ? -4.093 -0.526 -4.096 1.00 95.00 90 ILE A O 1
ATOM 733 N N . GLN A 1 91 ? -2.029 -1.348 -3.735 1.00 93.50 91 GLN A N 1
ATOM 734 C CA . GLN A 1 91 ? -2.309 -1.817 -2.385 1.00 93.50 91 GLN A CA 1
ATOM 735 C C . GLN A 1 91 ? -2.593 -0.659 -1.419 1.00 93.50 91 GLN A C 1
ATOM 737 O O . GLN A 1 91 ? -3.597 -0.695 -0.713 1.00 93.50 91 GLN A O 1
ATOM 742 N N . GLY A 1 92 ? -1.745 0.371 -1.399 1.00 94.69 92 GLY A N 1
ATOM 743 C CA . GLY A 1 92 ? -1.892 1.517 -0.502 1.00 94.69 92 GLY A CA 1
ATOM 744 C C . GLY A 1 92 ? -3.194 2.279 -0.744 1.00 94.69 92 GLY A C 1
ATOM 745 O O . GLY A 1 92 ? -3.885 2.631 0.204 1.00 94.69 92 GLY A O 1
ATOM 746 N N . LEU A 1 93 ? -3.600 2.467 -2.005 1.00 96.19 93 LEU A N 1
ATOM 747 C CA . LEU A 1 93 ? -4.891 3.082 -2.330 1.00 96.19 93 LEU A CA 1
ATOM 748 C C . LEU A 1 93 ? -6.072 2.223 -1.871 1.00 96.19 93 LEU A C 1
ATOM 750 O O . LEU A 1 93 ? -7.052 2.760 -1.355 1.00 96.19 93 LEU A O 1
ATOM 754 N N . PHE A 1 94 ? -5.993 0.904 -2.054 1.00 95.12 94 PHE A N 1
ATOM 755 C CA . PHE A 1 94 ? -7.031 -0.006 -1.580 1.00 95.12 94 PHE A CA 1
ATOM 756 C C . PHE A 1 94 ? -7.174 0.057 -0.052 1.00 95.12 94 PHE A C 1
ATOM 758 O O . PHE A 1 94 ? -8.284 0.261 0.446 1.00 95.12 94 PHE A O 1
ATOM 765 N N . LEU A 1 95 ? -6.060 -0.050 0.678 1.00 93.69 95 LEU A N 1
ATOM 766 C CA . LEU A 1 95 ? -6.037 0.019 2.141 1.00 93.69 95 LEU A CA 1
ATOM 767 C C . LEU A 1 95 ? -6.530 1.371 2.649 1.00 93.69 95 LEU A C 1
ATOM 769 O O . LEU A 1 95 ? -7.418 1.398 3.495 1.00 93.69 95 LEU A O 1
ATOM 773 N N . PHE A 1 96 ? -6.094 2.473 2.036 1.00 95.62 96 PHE A N 1
ATOM 774 C CA . PHE A 1 96 ? -6.548 3.816 2.393 1.00 95.62 96 PHE A CA 1
ATOM 775 C C . PHE A 1 96 ? -8.076 3.934 2.377 1.00 95.62 96 PHE A C 1
ATOM 777 O O . PHE A 1 96 ? -8.684 4.454 3.315 1.00 95.62 96 PHE A O 1
ATOM 784 N N . VAL A 1 97 ? -8.718 3.447 1.307 1.00 95.81 97 VAL A N 1
ATOM 785 C CA . VAL A 1 97 ? -10.181 3.494 1.176 1.00 95.81 97 VAL A CA 1
ATOM 786 C C . VAL A 1 97 ? -10.839 2.625 2.246 1.00 95.81 97 VAL A C 1
ATOM 788 O O . VAL A 1 97 ? -11.767 3.079 2.919 1.00 95.81 97 VAL A O 1
ATOM 791 N N . VAL A 1 98 ? -10.368 1.389 2.416 1.00 94.50 98 VAL A N 1
ATOM 792 C CA . VAL A 1 98 ? -10.930 0.441 3.385 1.00 94.50 98 VAL A CA 1
ATOM 793 C C . VAL A 1 98 ? -10.790 0.973 4.811 1.00 94.50 98 VAL A C 1
ATOM 795 O O . VAL A 1 98 ? -11.789 1.021 5.537 1.00 94.50 98 VAL A O 1
ATOM 798 N N . ASP A 1 99 ? -9.607 1.430 5.201 1.00 93.12 99 ASP A N 1
ATOM 799 C CA . ASP A 1 99 ? -9.308 1.873 6.560 1.00 93.12 99 ASP A CA 1
ATOM 800 C C . ASP A 1 99 ? -10.029 3.176 6.898 1.00 93.12 99 ASP A C 1
ATOM 802 O O . ASP A 1 99 ? -10.608 3.297 7.984 1.00 93.12 99 ASP A O 1
ATOM 806 N N . LEU A 1 100 ? -10.128 4.110 5.946 1.00 94.06 100 LEU A N 1
ATOM 807 C CA . LEU A 1 100 ? -10.902 5.336 6.123 1.00 94.06 100 LEU A CA 1
ATOM 808 C C . LEU A 1 100 ? -12.402 5.046 6.290 1.00 94.06 100 LEU A C 1
ATOM 810 O O . LEU A 1 100 ? -13.056 5.638 7.158 1.00 94.06 100 LEU A O 1
ATOM 814 N N . LEU A 1 101 ? -12.969 4.142 5.482 1.00 95.06 101 LEU A N 1
ATOM 815 C CA . LEU A 1 101 ? -14.378 3.752 5.597 1.00 95.06 101 LEU A CA 1
ATOM 816 C C . LEU A 1 101 ? -14.662 3.083 6.948 1.00 95.06 101 LEU A C 1
ATOM 818 O O . LEU A 1 101 ? -15.613 3.472 7.635 1.00 95.06 101 LEU A O 1
ATOM 822 N N . HIS A 1 102 ? -13.814 2.142 7.372 1.00 92.56 102 HIS A N 1
ATOM 823 C CA . HIS A 1 102 ? -13.956 1.468 8.664 1.00 92.56 102 HIS A CA 1
ATOM 824 C C . HIS A 1 102 ? -13.763 2.430 9.838 1.00 92.56 102 HIS A C 1
ATOM 826 O O . HIS A 1 102 ? -14.541 2.395 10.795 1.00 92.56 102 HIS A O 1
ATOM 832 N N . TYR A 1 103 ? -12.794 3.346 9.759 1.00 93.00 103 TYR A N 1
ATOM 833 C CA . TYR A 1 103 ? -12.588 4.378 10.772 1.00 93.00 103 TYR A CA 1
ATOM 834 C C . TYR A 1 103 ? -13.846 5.231 10.955 1.00 93.00 103 TYR A C 1
ATOM 836 O O . TYR A 1 103 ? -14.297 5.448 12.082 1.00 93.00 103 TYR A O 1
ATOM 844 N N . ARG A 1 104 ? -14.451 5.691 9.851 1.00 92.56 104 ARG A N 1
ATOM 845 C CA . ARG A 1 104 ? -15.680 6.498 9.888 1.00 92.56 104 ARG A CA 1
ATOM 846 C C . ARG A 1 104 ? -16.858 5.719 10.461 1.00 92.56 104 ARG A C 1
ATOM 848 O O . ARG A 1 104 ? -17.625 6.287 11.239 1.00 92.56 104 ARG A O 1
ATOM 855 N N . HIS A 1 105 ? -16.987 4.442 10.109 1.00 92.62 105 HIS A N 1
ATOM 856 C CA . HIS A 1 105 ? -18.036 3.574 10.633 1.00 92.62 105 HIS A CA 1
ATOM 857 C C . HIS A 1 105 ? -17.909 3.383 12.154 1.00 92.62 105 HIS A C 1
ATOM 859 O O . HIS A 1 105 ? -18.853 3.673 12.886 1.00 92.62 105 HIS A O 1
ATOM 865 N N . ILE A 1 106 ? -16.720 3.008 12.645 1.00 91.06 106 ILE A N 1
ATOM 866 C CA . ILE A 1 106 ? -16.468 2.802 14.083 1.00 91.06 106 ILE A CA 1
ATOM 867 C C . ILE A 1 106 ? -16.564 4.117 14.865 1.00 91.06 106 ILE A C 1
ATOM 869 O O . ILE A 1 106 ? -17.049 4.149 15.994 1.00 91.06 106 ILE A O 1
ATOM 873 N N . LYS A 1 107 ? -16.118 5.238 14.284 1.00 89.81 107 LYS A N 1
ATOM 874 C CA . LYS A 1 107 ? -16.276 6.553 14.915 1.00 89.81 107 LYS A CA 1
ATOM 875 C C . LYS A 1 107 ? -17.752 6.870 15.154 1.00 89.81 107 LYS A C 1
ATOM 877 O O . LYS A 1 107 ? -18.071 7.363 16.227 1.00 89.81 107 LYS A O 1
ATOM 882 N N . LYS A 1 108 ? -18.628 6.579 14.187 1.00 89.88 108 LYS A N 1
ATOM 883 C CA . LYS A 1 108 ? -20.073 6.802 14.319 1.00 89.88 10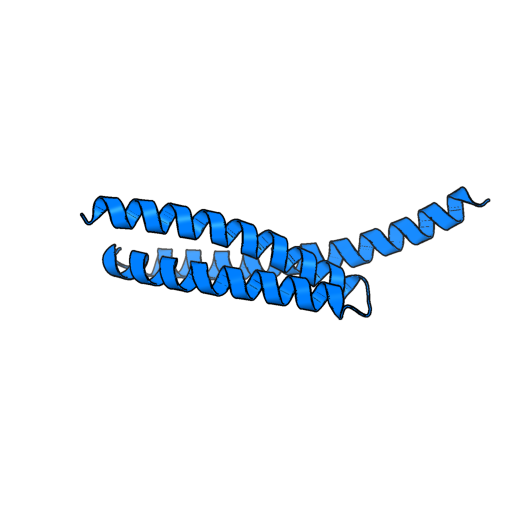8 LYS A CA 1
ATOM 884 C C . LYS A 1 108 ? -20.712 5.881 15.361 1.00 89.88 108 LYS A C 1
ATOM 886 O O . LYS A 1 108 ? -21.616 6.325 16.041 1.00 89.88 108 LYS A O 1
ATOM 891 N N . SER A 1 109 ? -20.257 4.636 15.502 1.00 85.88 109 SER A N 1
ATOM 892 C CA . SER A 1 109 ? -20.817 3.704 16.496 1.00 85.88 109 SER A CA 1
ATOM 893 C C . SER A 1 109 ? -20.414 4.009 17.945 1.00 85.88 109 SER A C 1
ATOM 895 O O . SER A 1 109 ? -20.946 3.391 18.858 1.00 85.88 109 SER A O 1
ATOM 897 N N . LEU A 1 110 ? -19.426 4.885 18.157 1.00 82.31 110 LEU A N 1
ATOM 898 C CA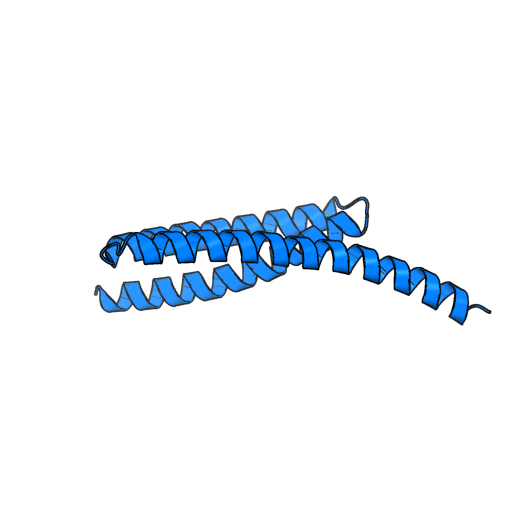 . LEU A 1 110 ? -18.936 5.296 19.480 1.00 82.31 110 LEU A CA 1
ATOM 899 C C . LEU A 1 110 ? -19.492 6.658 19.941 1.00 82.31 110 LEU A C 1
ATOM 901 O O . LEU A 1 110 ? -19.127 7.105 21.026 1.00 82.31 110 LEU A O 1
ATOM 905 N N . ILE A 1 111 ? -20.293 7.330 19.107 1.00 72.94 111 ILE A N 1
ATOM 906 C CA . ILE A 1 111 ? -20.962 8.615 19.382 1.00 72.94 111 ILE A CA 1
ATOM 907 C C . ILE A 1 111 ? -22.449 8.329 19.562 1.00 72.94 111 ILE A C 1
ATOM 909 O O . ILE A 1 111 ? -23.028 8.886 20.516 1.00 72.94 111 ILE A O 1
#

pLDDT: mean 90.06, std 7.11, range [55.53, 96.88]

Solvent-accessible surface area (backbone atoms only — not comparable to full-atom values): 5582 Å² total; per-residue (Å²): 116,71,65,60,57,50,51,54,54,49,50,55,52,50,51,37,23,49,49,21,25,51,49,45,52,50,54,49,52,50,52,50,50,51,54,49,51,52,50,60,75,62,68,63,82,87,50,69,71,60,48,40,54,50,27,51,53,46,34,56,49,20,55,51,38,30,50,52,13,52,49,34,44,75,70,37,90,45,52,39,48,28,14,33,10,51,27,38,29,57,51,19,54,52,49,27,54,52,28,46,51,51,28,53,53,52,54,58,77,76,108

Radius of gyration: 18.79 Å; Cα contacts (8 Å, |Δi|>4): 94; chains: 1; bounding box: 37×27×62 Å

Mean predicted aligned error: 5.65 Å